Protein AF-A0A368EYX5-F1 (afdb_monomer_lite)

Foldseek 3Di:
DDPDDDDPPPPCPDQDDDPNDHPCRCCDPPPNVVVVVCVVVVVVVPPPDPVVVVVVVVVVVVVVVVVVVVVVVVPVVVDDDADDDDPPDPRHDDPDDPCVVVVVVVVCVVPPCVVVVVVVLVPDPDNPCSVPPDD

pLDDT: mean 70.35, std 15.87, range [37.72, 95.69]

Secondary structure (DSSP, 8-state):
-----------------BTTB-HHHH--TTTHHHHHHHHHHHHHHH-SSTHHHHHHHHHHHHHHHHHHHHHHHHHHHH------S-TTSTT---S--TTHHHHHHHHHHHT--HHHHHHHHHT-S-GGGTT----

Radius of gyration: 26.82 Å; chains: 1; bounding box: 54×31×93 Å

Sequence (135 aa):
MDTSLTSHFSNSTGSPILFGLTFDQIWQLQLTVPILLAVLTFPLLNFKSPTFFTKFNVLGTIAVMYLLIFNGARLIKCGITWDFRNSSSPHYVEKFSWNFPALTGMLTMSYFIHNAIITILRNQRNPRNNVSAHL

Structure (mmCIF, N/CA/C/O backbone):
data_AF-A0A368EYX5-F1
#
_entry.id   AF-A0A368EYX5-F1
#
loop_
_atom_site.group_PDB
_atom_site.id
_atom_site.type_symbol
_atom_site.label_atom_id
_atom_site.label_alt_id
_atom_site.label_comp_id
_atom_site.label_asym_id
_atom_site.label_entity_id
_atom_site.label_seq_id
_atom_site.pdbx_PDB_ins_code
_atom_site.Cartn_x
_atom_site.Cartn_y
_atom_site.Cartn_z
_atom_site.occupancy
_atom_site.B_iso_or_equiv
_atom_site.auth_seq_id
_atom_site.auth_comp_id
_atom_site.auth_asym_id
_atom_site.auth_atom_id
_atom_site.pdbx_PDB_model_num
ATOM 1 N N . MET A 1 1 ? -27.536 -12.432 -64.065 1.00 39.81 1 MET A N 1
ATOM 2 C CA . MET A 1 1 ? -26.866 -13.441 -63.219 1.00 39.81 1 MET A CA 1
ATOM 3 C C . MET A 1 1 ? -26.139 -12.665 -62.147 1.00 39.81 1 MET A C 1
ATOM 5 O O . MET A 1 1 ? -25.047 -12.165 -62.380 1.00 39.81 1 MET A O 1
ATOM 9 N N . ASP A 1 2 ? -26.840 -12.459 -61.040 1.00 37.72 2 ASP A N 1
ATOM 10 C CA . ASP A 1 2 ? -26.433 -11.605 -59.934 1.00 37.72 2 ASP A CA 1
ATOM 11 C C . ASP A 1 2 ? -25.395 -12.333 -59.079 1.00 37.72 2 ASP A C 1
ATOM 13 O O . ASP A 1 2 ? -25.713 -13.281 -58.362 1.00 37.72 2 ASP A O 1
ATOM 17 N N . THR A 1 3 ? -24.134 -11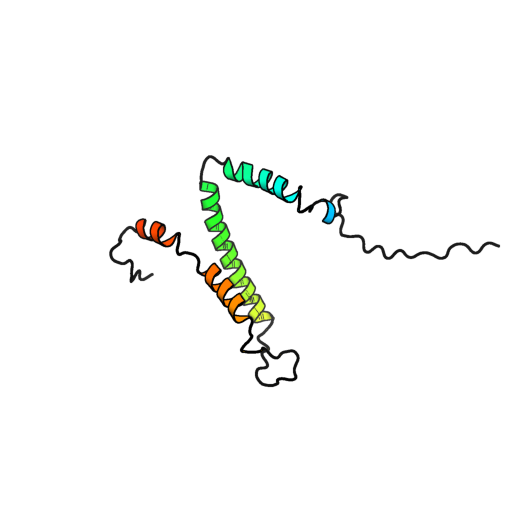.913 -59.165 1.00 47.94 3 THR A N 1
ATOM 18 C CA . THR A 1 3 ? -23.092 -12.339 -58.226 1.00 47.94 3 THR A CA 1
ATOM 19 C C . THR A 1 3 ? -23.184 -11.484 -56.972 1.00 47.94 3 THR A C 1
ATOM 21 O O . THR A 1 3 ? -22.641 -10.386 -56.870 1.00 47.94 3 THR A O 1
ATOM 24 N N . SER A 1 4 ? -23.951 -12.029 -56.042 1.00 42.31 4 SER A N 1
ATOM 25 C CA . SER A 1 4 ? -24.177 -11.623 -54.666 1.00 42.31 4 SER A CA 1
ATOM 26 C C . SER A 1 4 ? -22.899 -11.432 -53.832 1.00 42.31 4 SER A C 1
ATOM 28 O O . SER A 1 4 ? -22.039 -12.308 -53.798 1.00 42.31 4 SER A O 1
ATOM 30 N N . LEU A 1 5 ? -22.924 -10.358 -53.032 1.00 43.38 5 LEU A N 1
ATOM 31 C CA . LEU A 1 5 ? -22.408 -10.254 -51.659 1.00 43.38 5 LEU A CA 1
ATOM 32 C C . LEU A 1 5 ? -20.883 -10.219 -51.464 1.00 43.38 5 LEU A C 1
ATOM 34 O O . LEU A 1 5 ? -20.242 -11.184 -51.060 1.00 43.38 5 LEU A O 1
ATOM 38 N N . THR A 1 6 ? -20.338 -9.007 -51.581 1.00 43.66 6 THR A N 1
ATOM 39 C CA . THR A 1 6 ? -19.171 -8.562 -50.813 1.00 43.66 6 THR A CA 1
ATOM 40 C C . THR A 1 6 ? -19.453 -8.722 -49.317 1.00 43.66 6 THR A C 1
ATOM 42 O O . THR A 1 6 ? -20.228 -7.965 -48.728 1.00 43.66 6 THR A O 1
ATOM 45 N N . SER A 1 7 ? -18.831 -9.720 -48.697 1.00 41.66 7 SER A N 1
ATOM 46 C CA . SER A 1 7 ? -18.822 -9.910 -47.252 1.00 41.66 7 SER A CA 1
ATOM 47 C C . SER A 1 7 ? -18.095 -8.742 -46.580 1.00 41.66 7 SER A C 1
ATOM 49 O O . SER A 1 7 ? -16.865 -8.698 -46.546 1.00 41.66 7 SER A O 1
ATOM 51 N N . HIS A 1 8 ? -18.858 -7.800 -46.023 1.00 38.41 8 HIS A N 1
ATOM 52 C CA . HIS A 1 8 ? -18.378 -6.897 -44.981 1.00 38.41 8 HIS A CA 1
ATOM 53 C C . HIS A 1 8 ? -17.987 -7.754 -43.767 1.00 38.41 8 HIS A C 1
ATOM 55 O O . HIS A 1 8 ? -18.825 -8.113 -42.941 1.00 38.41 8 HIS A O 1
ATOM 61 N N . PHE A 1 9 ? -16.711 -8.131 -43.684 1.00 42.41 9 PHE A N 1
ATOM 62 C CA . PHE A 1 9 ? -16.140 -8.758 -42.499 1.00 42.41 9 PHE A CA 1
ATOM 63 C C . PHE A 1 9 ? -15.992 -7.669 -41.432 1.00 42.41 9 PHE A C 1
ATOM 65 O O . PHE A 1 9 ? -14.951 -7.026 -41.301 1.00 42.41 9 PHE A O 1
ATOM 72 N N . SER A 1 10 ? -17.085 -7.404 -40.715 1.00 41.69 10 SER A N 1
ATOM 73 C CA . SER A 1 10 ? -17.056 -6.642 -39.472 1.00 41.69 10 SER A CA 1
ATOM 74 C C . SER A 1 10 ? -16.114 -7.360 -38.517 1.00 41.69 10 SER A C 1
ATOM 76 O O . SER A 1 10 ? -16.457 -8.401 -37.958 1.00 41.69 10 SER A O 1
ATOM 78 N N . ASN A 1 11 ? -14.917 -6.806 -38.347 1.00 42.16 11 ASN A N 1
ATOM 79 C CA . ASN A 1 11 ? -13.973 -7.217 -37.322 1.00 42.16 11 ASN A CA 1
ATOM 80 C C . ASN A 1 11 ? -14.549 -6.778 -35.967 1.00 42.16 11 ASN A C 1
ATOM 82 O O . ASN A 1 11 ? -14.231 -5.716 -35.436 1.00 42.16 11 ASN A O 1
ATOM 86 N N . SER A 1 12 ? -15.520 -7.547 -35.475 1.00 47.47 12 SER A N 1
ATOM 87 C CA . SER A 1 12 ? -16.131 -7.355 -34.170 1.00 47.47 12 SER A CA 1
ATOM 88 C C . SER A 1 12 ? -15.169 -7.915 -33.133 1.00 47.47 12 SER A C 1
ATOM 90 O O . SER A 1 12 ? -15.261 -9.070 -32.719 1.00 47.47 12 SER A O 1
ATOM 92 N N . THR A 1 13 ? -14.222 -7.086 -32.705 1.00 52.47 13 THR A N 1
ATOM 93 C CA . THR A 1 13 ? -13.540 -7.268 -31.423 1.00 52.47 13 THR A CA 1
ATOM 94 C C . THR A 1 13 ? -14.561 -6.945 -30.332 1.00 52.47 13 THR A C 1
ATOM 96 O O . THR A 1 13 ? -14.553 -5.873 -29.733 1.00 52.47 13 THR A O 1
ATOM 99 N N . GLY A 1 14 ? -15.535 -7.841 -30.160 1.00 54.41 14 GLY A N 1
ATOM 100 C CA . GLY A 1 14 ? -16.561 -7.729 -29.138 1.00 54.41 14 GLY A CA 1
ATOM 101 C C . GLY A 1 14 ? -15.896 -7.710 -27.770 1.00 54.41 14 GLY A C 1
ATOM 102 O O . GLY A 1 14 ? -15.206 -8.658 -27.391 1.00 54.41 14 GLY A O 1
ATOM 103 N N . SER A 1 15 ? -16.080 -6.610 -27.046 1.00 60.03 15 SER A N 1
ATOM 104 C CA . SER A 1 15 ? -15.705 -6.478 -25.643 1.00 60.03 15 SER A CA 1
ATOM 105 C C . SER A 1 15 ? -16.257 -7.686 -24.874 1.00 60.03 15 SER A C 1
ATOM 107 O O . SER A 1 15 ? -17.406 -8.065 -25.117 1.00 60.03 15 SER A O 1
ATOM 109 N N . PRO A 1 16 ? -15.486 -8.313 -23.967 1.00 56.56 16 PRO A N 1
ATOM 110 C CA . PRO A 1 16 ? -15.939 -9.502 -23.257 1.00 56.56 16 PRO A CA 1
ATOM 111 C C . PRO A 1 16 ? -17.228 -9.190 -22.486 1.00 56.56 16 PRO A C 1
ATOM 113 O O . PRO A 1 16 ? -17.237 -8.426 -21.523 1.00 56.56 16 PRO A O 1
ATOM 116 N N . ILE A 1 17 ? -18.328 -9.766 -22.963 1.00 57.72 17 ILE A N 1
ATOM 117 C CA . ILE A 1 17 ? -19.667 -9.674 -22.385 1.00 57.72 17 ILE A CA 1
ATOM 118 C C . ILE A 1 17 ? -19.761 -10.660 -21.223 1.00 57.72 17 ILE A C 1
ATOM 120 O O . ILE A 1 17 ? -19.808 -11.872 -21.423 1.00 57.72 17 ILE A O 1
ATOM 124 N N . LEU A 1 18 ? -19.813 -10.139 -19.999 1.00 52.38 18 LEU A N 1
ATOM 125 C CA . LEU A 1 18 ? -20.178 -10.902 -18.810 1.00 52.38 18 LEU A CA 1
ATOM 126 C C . LEU A 1 18 ? -21.620 -10.503 -18.452 1.00 52.38 18 LEU A C 1
ATOM 128 O O . LEU A 1 18 ? -21.880 -9.343 -18.154 1.00 52.38 18 LEU A O 1
ATOM 132 N N . PHE A 1 19 ? -22.566 -11.445 -18.541 1.00 58.31 19 PHE A N 1
ATOM 133 C CA . PHE A 1 19 ? -24.012 -11.222 -18.326 1.00 58.31 19 PHE A CA 1
ATOM 134 C C . PHE A 1 19 ? -24.690 -10.207 -19.272 1.00 58.31 19 PHE A C 1
ATOM 136 O O . PHE A 1 19 ? -25.557 -9.449 -18.848 1.00 58.31 19 PHE A O 1
ATOM 143 N N . GLY A 1 20 ? -24.328 -10.174 -20.560 1.00 59.81 20 GLY A N 1
ATOM 144 C CA . GLY A 1 20 ? -25.042 -9.354 -21.559 1.00 59.81 20 GLY A CA 1
ATOM 145 C C . GLY A 1 20 ? -24.922 -7.834 -21.369 1.00 59.81 20 GLY A C 1
ATOM 146 O O . GLY A 1 20 ? -25.608 -7.080 -22.053 1.00 59.81 20 GLY A O 1
ATOM 147 N N . LEU A 1 21 ? -24.042 -7.386 -20.472 1.00 60.72 21 LEU A N 1
ATOM 148 C CA . LEU A 1 21 ? -23.735 -5.986 -20.210 1.00 60.72 21 LEU A CA 1
ATOM 149 C C . LEU A 1 21 ? -22.259 -5.736 -20.547 1.00 60.72 21 LEU A C 1
ATOM 151 O O . LEU A 1 21 ? -21.374 -6.485 -20.131 1.00 60.72 21 LEU A O 1
ATOM 155 N N . THR A 1 22 ? -21.978 -4.689 -21.318 1.00 67.88 22 THR A N 1
ATOM 156 C CA . THR A 1 22 ? -20.614 -4.198 -21.549 1.00 67.88 22 THR A CA 1
ATOM 157 C C . THR A 1 22 ? -20.041 -3.659 -20.237 1.00 67.88 22 THR A C 1
ATOM 159 O O . THR A 1 22 ? -20.735 -2.957 -19.504 1.00 67.88 22 THR A O 1
ATOM 162 N N . PHE A 1 23 ? -18.768 -3.947 -19.939 1.00 63.44 23 PHE A N 1
ATOM 163 C CA . PHE A 1 23 ? -18.073 -3.447 -18.737 1.00 63.44 23 PHE A CA 1
ATOM 164 C C . PHE A 1 23 ? -18.228 -1.926 -18.559 1.00 63.44 23 PHE A C 1
ATOM 166 O O . PHE A 1 23 ? -18.442 -1.446 -17.450 1.00 63.44 23 PHE A O 1
ATOM 173 N N . ASP A 1 24 ? -18.233 -1.198 -19.674 1.00 64.50 24 ASP A N 1
ATOM 174 C CA . ASP A 1 24 ? -18.422 0.254 -19.748 1.00 64.50 24 ASP A CA 1
ATOM 175 C C . ASP A 1 24 ? -19.798 0.726 -19.229 1.00 64.50 24 ASP A C 1
ATOM 177 O O . ASP A 1 24 ? -19.940 1.815 -18.679 1.00 64.50 24 ASP A O 1
ATOM 181 N N . GLN A 1 25 ? -20.820 -0.127 -19.335 1.00 65.69 25 GLN A N 1
ATOM 182 C CA . GLN A 1 25 ? -22.181 0.158 -18.878 1.00 65.69 25 GLN A CA 1
ATOM 183 C C . GLN A 1 25 ? -22.396 -0.208 -17.404 1.00 65.69 25 GLN A C 1
ATOM 185 O O . GLN A 1 25 ? -23.180 0.435 -16.708 1.00 65.69 25 GLN A O 1
ATOM 190 N N . ILE A 1 26 ? -21.677 -1.218 -16.907 1.00 65.12 26 ILE A N 1
ATOM 191 C CA . ILE A 1 26 ? -21.695 -1.612 -15.491 1.00 65.12 26 ILE A CA 1
ATOM 192 C C . ILE A 1 26 ? -20.854 -0.622 -14.667 1.00 65.12 26 ILE A C 1
ATOM 194 O O . ILE A 1 26 ? -21.196 -0.299 -13.530 1.00 65.12 26 ILE A O 1
ATOM 198 N N . TRP A 1 27 ? -19.774 -0.094 -15.248 1.00 66.75 27 TRP A N 1
ATOM 199 C CA . TRP A 1 27 ? -18.813 0.783 -14.582 1.00 66.75 27 TRP A CA 1
ATOM 200 C C . TRP A 1 27 ? -19.014 2.268 -14.919 1.00 66.75 27 TRP A C 1
ATOM 202 O O . TRP A 1 27 ? -18.098 2.973 -15.338 1.00 66.75 27 TRP A O 1
ATOM 212 N N . GLN A 1 28 ? -20.224 2.782 -14.698 1.00 68.12 28 GLN A N 1
ATOM 213 C CA . GLN A 1 28 ? -20.476 4.218 -14.825 1.00 68.12 28 GLN A CA 1
ATOM 214 C C . GLN A 1 28 ? -19.972 4.972 -13.587 1.00 68.12 28 GLN A C 1
ATOM 216 O O . GLN A 1 28 ? -20.558 4.901 -12.500 1.00 68.12 28 GLN A O 1
ATOM 221 N N . LEU A 1 29 ? -18.881 5.722 -13.777 1.00 62.44 29 LEU A N 1
ATOM 222 C CA . LEU A 1 29 ? -18.125 6.419 -12.729 1.00 62.44 29 LEU A CA 1
ATOM 223 C C . LEU A 1 29 ? -18.972 7.407 -11.908 1.00 62.44 29 LEU A C 1
ATOM 225 O O . LEU A 1 29 ? -18.693 7.631 -10.734 1.00 62.44 29 LEU A O 1
ATOM 229 N N . GLN A 1 30 ? -20.009 7.991 -12.514 1.00 67.06 30 GLN A N 1
ATOM 230 C CA . GLN A 1 30 ? -20.784 9.067 -11.893 1.00 67.06 30 GLN A CA 1
ATOM 231 C C . GLN A 1 30 ? -21.988 8.594 -11.066 1.00 67.06 30 GLN A C 1
ATOM 233 O O . GLN A 1 30 ? -22.513 9.389 -10.292 1.00 67.06 30 GLN A O 1
ATOM 238 N N . LEU A 1 31 ? -22.433 7.334 -11.190 1.00 69.00 31 LEU A N 1
ATOM 239 C CA . LEU A 1 31 ? -23.689 6.897 -10.557 1.00 69.00 31 LEU A CA 1
ATOM 240 C C . LEU A 1 31 ? -23.625 5.470 -9.999 1.00 69.00 31 LEU A C 1
ATOM 242 O O . LEU A 1 31 ? -23.857 5.265 -8.809 1.00 69.00 31 LEU A O 1
ATOM 246 N N . THR A 1 32 ? -23.231 4.489 -10.810 1.00 77.12 32 THR A N 1
ATOM 247 C CA . THR A 1 32 ? -23.175 3.087 -10.369 1.00 77.12 32 THR A CA 1
ATOM 248 C C . THR A 1 32 ? -22.075 2.858 -9.335 1.00 77.12 32 THR A C 1
ATOM 250 O O . THR A 1 32 ? -22.290 2.137 -8.362 1.00 77.12 32 THR A O 1
ATOM 253 N N . VAL A 1 33 ? -20.926 3.527 -9.484 1.00 82.50 33 VAL A N 1
ATOM 254 C CA . VAL A 1 33 ? -19.807 3.433 -8.531 1.00 82.50 33 VAL A CA 1
ATOM 255 C C . VAL A 1 33 ? -20.188 3.933 -7.131 1.00 82.50 33 VAL A C 1
ATOM 257 O O . VAL A 1 33 ? -20.056 3.144 -6.196 1.00 82.50 33 VAL A O 1
ATOM 260 N N . PRO A 1 34 ? -20.692 5.169 -6.928 1.00 80.12 34 PRO A N 1
ATOM 261 C CA . PRO A 1 34 ? -21.056 5.638 -5.590 1.00 80.12 34 PRO A CA 1
ATOM 262 C C . PRO A 1 34 ? -22.217 4.854 -4.965 1.00 80.12 34 PRO A C 1
ATOM 264 O O . PRO A 1 34 ? -22.214 4.663 -3.752 1.00 80.12 34 PRO A O 1
ATOM 267 N N . ILE A 1 35 ? -23.173 4.345 -5.754 1.00 84.44 35 ILE A N 1
ATOM 268 C CA . ILE A 1 35 ? -24.272 3.508 -5.237 1.00 84.44 35 ILE A CA 1
ATOM 269 C C . ILE A 1 35 ? -23.766 2.132 -4.802 1.00 84.44 35 ILE A C 1
ATOM 271 O O . ILE A 1 35 ? -24.102 1.680 -3.709 1.00 84.44 35 ILE A O 1
ATOM 275 N N . LEU A 1 36 ? -22.926 1.478 -5.609 1.00 82.12 36 LEU A N 1
ATOM 276 C CA . LEU A 1 36 ? -22.294 0.211 -5.237 1.00 82.12 36 LEU A CA 1
ATOM 277 C C . LEU A 1 36 ? -21.441 0.390 -3.979 1.00 82.12 36 LEU A C 1
ATOM 279 O O . LEU A 1 36 ? -21.505 -0.429 -3.064 1.00 82.12 36 LEU A O 1
ATOM 283 N N . LEU A 1 37 ? -20.686 1.490 -3.910 1.00 82.06 37 LEU A N 1
ATOM 284 C CA . LEU A 1 37 ? -19.907 1.838 -2.732 1.00 82.06 37 LEU A CA 1
ATOM 285 C C . LEU A 1 37 ? -20.826 2.056 -1.532 1.00 82.06 37 LEU A C 1
ATOM 287 O O . LEU A 1 37 ? -20.564 1.482 -0.487 1.00 82.06 37 LEU A O 1
ATOM 291 N N . ALA A 1 38 ? -21.928 2.794 -1.660 1.00 84.38 38 ALA A N 1
ATOM 292 C CA . ALA A 1 38 ? -22.880 2.991 -0.570 1.00 84.38 38 ALA A CA 1
ATOM 293 C C . ALA A 1 38 ? -23.487 1.662 -0.094 1.00 84.38 38 ALA A C 1
ATOM 295 O O . ALA A 1 38 ? -23.490 1.399 1.104 1.00 84.38 38 ALA A O 1
ATOM 296 N N . VAL A 1 39 ? -23.913 0.786 -1.007 1.00 84.88 39 VAL A N 1
ATOM 297 C CA . VAL A 1 39 ? -24.479 -0.538 -0.690 1.00 84.88 39 VAL A CA 1
ATOM 298 C C . VAL A 1 39 ? -23.445 -1.485 -0.085 1.00 84.88 39 VAL A C 1
ATOM 300 O O . VAL A 1 39 ? -23.814 -2.316 0.734 1.00 84.88 39 VAL A O 1
ATOM 303 N N . LEU A 1 40 ? -22.164 -1.369 -0.440 1.00 81.69 40 LEU A N 1
ATOM 304 C CA . LEU A 1 40 ? -21.083 -2.154 0.162 1.00 81.69 40 LEU A CA 1
ATOM 305 C C . LEU A 1 40 ? -20.636 -1.575 1.513 1.00 81.69 40 LEU A C 1
ATOM 307 O O . LEU A 1 40 ? -20.344 -2.315 2.449 1.00 81.69 40 LEU A O 1
ATOM 311 N N . THR A 1 41 ? -20.610 -0.249 1.639 1.00 76.31 41 THR A N 1
ATOM 312 C CA . THR A 1 41 ? -20.161 0.456 2.848 1.00 76.31 41 THR A CA 1
ATOM 313 C C . THR A 1 41 ? -21.244 0.438 3.929 1.00 76.31 41 THR A C 1
ATOM 315 O O . THR A 1 41 ? -20.929 0.340 5.108 1.00 76.31 41 THR A O 1
ATOM 318 N N . PHE A 1 42 ? -22.526 0.451 3.556 1.00 78.75 42 PHE A N 1
ATOM 319 C CA . PHE A 1 42 ? -23.667 0.389 4.474 1.00 78.75 42 PHE A CA 1
ATOM 320 C C . PHE A 1 42 ? -23.694 -0.860 5.381 1.00 78.75 42 PHE A C 1
ATOM 322 O O . PHE A 1 42 ? -23.834 -0.684 6.593 1.00 78.75 42 PHE A O 1
ATOM 329 N N . PRO A 1 43 ? -23.518 -2.102 4.884 1.00 73.94 43 PRO A N 1
ATOM 330 C CA . PRO A 1 43 ? -23.382 -3.283 5.730 1.00 73.94 43 PRO A CA 1
ATOM 331 C C . PRO A 1 43 ? -22.065 -3.259 6.510 1.00 73.94 43 PRO A C 1
ATOM 333 O O . PRO A 1 43 ? -22.068 -3.620 7.682 1.00 73.94 43 PRO A O 1
ATOM 336 N N . LEU A 1 44 ? -20.970 -2.753 5.922 1.00 70.94 44 LEU A N 1
ATOM 337 C CA . LEU A 1 44 ? -19.694 -2.557 6.625 1.00 70.94 44 LEU A CA 1
ATOM 338 C C . LEU A 1 44 ? -19.833 -1.644 7.858 1.00 70.94 44 LEU A C 1
ATOM 340 O O . LEU A 1 44 ? -19.210 -1.909 8.883 1.00 70.94 44 LEU A O 1
ATOM 344 N N . LEU A 1 45 ? -20.665 -0.602 7.769 1.00 69.00 45 LEU A N 1
ATOM 345 C CA . LEU A 1 45 ? -20.951 0.342 8.854 1.00 69.00 45 LEU A CA 1
ATOM 346 C C . LEU A 1 45 ? -22.011 -0.177 9.844 1.00 69.00 45 LEU A C 1
ATOM 348 O O . LEU A 1 45 ? -21.970 0.191 11.016 1.00 69.00 45 LEU A O 1
ATOM 352 N N . ASN A 1 46 ? -22.949 -1.026 9.404 1.00 67.75 46 ASN A N 1
ATOM 353 C CA . ASN A 1 46 ? -24.027 -1.571 10.245 1.00 67.75 46 ASN A CA 1
ATOM 354 C C . ASN A 1 46 ? -23.626 -2.792 11.089 1.00 67.75 46 ASN A C 1
ATOM 356 O O . ASN A 1 46 ? -24.403 -3.223 11.947 1.00 67.75 46 ASN A O 1
ATOM 360 N N . PHE A 1 47 ? -22.438 -3.372 10.898 1.00 65.69 47 PHE A N 1
ATOM 361 C CA . PHE A 1 47 ? -21.978 -4.430 11.792 1.00 65.69 47 PHE A CA 1
ATOM 362 C C . PHE A 1 47 ? -21.716 -3.857 13.190 1.00 65.69 47 PHE A C 1
ATOM 364 O O . PHE A 1 47 ? -20.712 -3.202 13.448 1.00 65.69 47 PHE A O 1
ATOM 371 N N . LYS A 1 48 ? -22.622 -4.173 14.124 1.00 58.09 48 LYS A N 1
ATOM 372 C CA . LYS A 1 48 ? -22.613 -3.778 15.547 1.00 58.09 48 LYS A CA 1
ATOM 373 C C . LYS A 1 48 ? -21.325 -4.136 16.312 1.00 58.09 48 LYS A C 1
ATOM 375 O O . 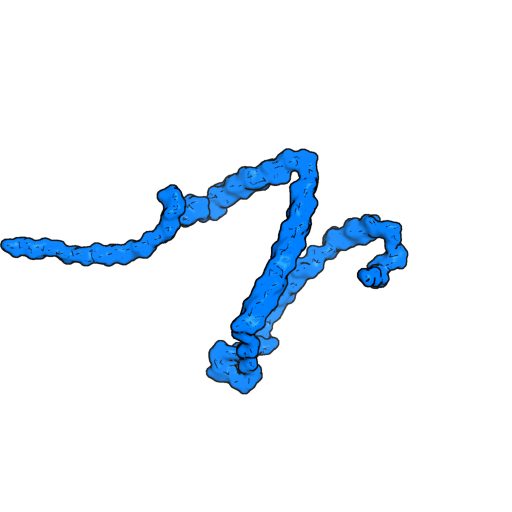LYS A 1 48 ? -21.179 -3.750 17.467 1.00 58.09 48 LYS A O 1
ATOM 380 N N . SER A 1 49 ? -20.391 -4.872 15.707 1.00 58.09 49 SER A N 1
ATOM 381 C CA . SER A 1 49 ? -19.124 -5.233 16.335 1.00 58.09 49 SER A CA 1
ATOM 382 C C . SER A 1 49 ? -17.921 -4.901 15.439 1.00 58.09 49 SER A C 1
ATOM 384 O O . SER A 1 49 ? -17.886 -5.325 14.282 1.00 58.09 49 SER A O 1
ATOM 386 N N . PRO A 1 50 ? -16.877 -4.243 15.982 1.00 61.62 50 PRO A N 1
ATOM 387 C CA . PRO A 1 50 ? -15.634 -3.925 15.271 1.00 61.62 50 PRO A CA 1
ATOM 388 C C . PRO A 1 50 ? -14.783 -5.161 14.913 1.00 61.62 50 PRO A C 1
ATOM 390 O O . PRO A 1 50 ? -13.702 -5.027 14.341 1.00 61.62 50 PRO A O 1
ATOM 393 N N . THR A 1 51 ? -15.254 -6.379 15.209 1.00 63.31 51 THR A N 1
ATOM 394 C CA . THR A 1 51 ? -14.533 -7.638 14.951 1.00 63.31 51 THR A CA 1
ATOM 395 C C . THR A 1 51 ? -14.260 -7.892 13.471 1.00 63.31 51 THR A C 1
ATOM 397 O O . THR A 1 51 ? -13.309 -8.605 13.153 1.00 63.31 51 THR A O 1
ATOM 400 N N . PHE A 1 52 ? -15.057 -7.324 12.559 1.00 67.00 52 PHE A N 1
ATOM 401 C CA . PHE A 1 52 ? -14.798 -7.422 11.120 1.00 67.00 52 PHE A CA 1
ATOM 402 C C . PHE A 1 52 ? -13.437 -6.800 10.781 1.00 67.00 52 PHE A C 1
ATOM 404 O O . PHE A 1 52 ? -12.583 -7.492 10.235 1.00 67.00 52 PHE A O 1
ATOM 411 N N . PHE A 1 53 ? -13.168 -5.570 11.232 1.00 64.62 53 PHE A N 1
ATOM 412 C CA . PHE A 1 53 ? -11.885 -4.882 11.032 1.00 64.62 53 PHE A CA 1
ATOM 413 C C . PHE A 1 53 ? -10.692 -5.634 11.643 1.00 64.62 53 PHE A C 1
ATOM 415 O O . PHE A 1 53 ? -9.611 -5.655 11.059 1.00 64.62 53 PHE A O 1
ATOM 422 N N . THR A 1 54 ? -10.881 -6.327 12.770 1.00 69.69 54 THR A N 1
ATOM 423 C CA . THR A 1 54 ? -9.832 -7.178 13.357 1.00 69.69 54 THR A CA 1
ATOM 424 C C . THR A 1 54 ? -9.495 -8.377 12.468 1.00 69.69 54 THR A C 1
ATOM 426 O O . THR A 1 54 ? -8.322 -8.716 12.317 1.00 69.69 54 THR A O 1
ATOM 429 N N . LYS A 1 55 ? -10.492 -8.995 11.822 1.00 74.38 55 LYS A N 1
ATOM 430 C CA . LYS A 1 55 ? -10.266 -10.086 10.859 1.00 74.38 55 LYS A CA 1
ATOM 431 C C . LYS A 1 55 ? -9.530 -9.596 9.600 1.00 74.38 55 LYS A C 1
ATOM 433 O O . LYS A 1 55 ? -8.704 -10.337 9.071 1.00 74.38 55 LYS A O 1
ATOM 438 N N . PHE A 1 56 ? -9.731 -8.341 9.176 1.00 75.44 56 PHE A N 1
ATOM 439 C CA . PHE A 1 56 ? -8.950 -7.737 8.081 1.00 75.44 56 PHE A CA 1
ATOM 440 C C . PHE A 1 56 ? -7.471 -7.554 8.404 1.00 75.44 56 PHE A C 1
ATOM 442 O O . PHE A 1 56 ? -6.659 -7.616 7.488 1.00 75.44 56 PHE A O 1
ATOM 449 N N . ASN A 1 57 ? -7.093 -7.387 9.674 1.00 80.25 57 ASN A N 1
ATOM 450 C CA . ASN A 1 57 ? -5.680 -7.286 10.052 1.00 80.25 57 ASN A CA 1
ATOM 451 C C . ASN A 1 57 ? -4.912 -8.582 9.706 1.00 80.25 57 ASN A C 1
ATOM 453 O O . ASN A 1 57 ? -3.819 -8.553 9.134 1.00 80.25 57 ASN A O 1
ATOM 457 N N . VAL A 1 58 ? -5.542 -9.739 9.940 1.00 86.56 58 VAL A N 1
ATOM 458 C CA . VAL A 1 58 ? -4.982 -11.045 9.554 1.00 86.56 58 VAL A CA 1
ATOM 459 C C . VAL A 1 58 ? -4.916 -11.190 8.029 1.00 86.56 58 VAL A C 1
ATOM 461 O O . VAL A 1 58 ? -3.882 -11.606 7.512 1.00 86.56 58 VAL A O 1
ATOM 464 N N . LEU A 1 59 ? -5.963 -10.791 7.291 1.00 86.25 59 LEU A N 1
ATOM 465 C CA . LEU A 1 59 ? -5.933 -10.798 5.818 1.00 86.25 59 LEU A CA 1
ATOM 466 C C . LEU A 1 59 ? -4.836 -9.886 5.256 1.00 86.25 59 LEU A C 1
ATOM 468 O O . LEU A 1 59 ? -4.144 -10.279 4.320 1.00 86.25 59 LEU A O 1
ATOM 472 N N . GLY A 1 60 ? -4.652 -8.697 5.834 1.00 87.56 60 GLY A N 1
ATOM 473 C CA . GLY A 1 60 ? -3.598 -7.762 5.442 1.00 87.56 60 GLY A CA 1
ATOM 474 C C . GLY A 1 60 ? -2.208 -8.368 5.627 1.00 87.56 60 GLY A C 1
ATOM 475 O O . GLY A 1 60 ? -1.380 -8.304 4.722 1.00 87.56 60 GLY A O 1
ATOM 476 N N . THR A 1 61 ? -1.984 -9.048 6.754 1.00 91.31 61 THR A N 1
ATOM 477 C CA . THR A 1 61 ? -0.720 -9.749 7.023 1.00 91.31 61 THR A CA 1
ATOM 478 C C . THR A 1 61 ? -0.464 -10.868 6.005 1.00 91.31 61 THR A C 1
ATOM 480 O O . THR A 1 61 ? 0.637 -10.970 5.462 1.00 91.31 61 THR A O 1
ATOM 483 N N . ILE A 1 62 ? -1.483 -11.677 5.687 1.00 93.50 62 ILE A N 1
ATOM 484 C CA . ILE A 1 62 ? -1.386 -12.738 4.669 1.00 93.50 62 ILE A CA 1
ATOM 485 C C . ILE A 1 62 ? -1.102 -12.141 3.281 1.00 93.50 62 ILE A C 1
ATOM 487 O O . ILE A 1 62 ? -0.260 -12.664 2.552 1.00 93.50 62 ILE A O 1
ATOM 491 N N . ALA A 1 63 ? -1.759 -11.033 2.923 1.00 93.75 63 ALA A N 1
ATOM 492 C CA . ALA A 1 63 ? -1.573 -10.363 1.638 1.00 93.75 63 ALA A CA 1
ATOM 493 C C . ALA A 1 63 ? -0.144 -9.825 1.464 1.00 93.75 63 ALA A C 1
ATOM 495 O O . ALA A 1 63 ? 0.477 -10.063 0.427 1.00 93.75 63 ALA A O 1
ATOM 496 N N . VAL A 1 64 ? 0.405 -9.157 2.484 1.00 93.62 64 VAL A N 1
ATOM 497 C CA . VAL A 1 64 ? 1.793 -8.663 2.465 1.00 93.62 64 VAL A CA 1
ATOM 498 C C . VAL A 1 64 ? 2.780 -9.825 2.354 1.00 93.62 64 VAL A C 1
ATOM 500 O O . VAL A 1 64 ? 3.688 -9.777 1.523 1.00 93.62 64 VAL A O 1
ATOM 503 N N . MET A 1 65 ? 2.575 -10.895 3.130 1.00 94.31 65 MET A N 1
ATOM 504 C CA . MET A 1 65 ? 3.423 -12.090 3.075 1.00 94.31 65 MET A CA 1
ATOM 505 C C . MET A 1 65 ? 3.408 -12.729 1.677 1.00 94.31 65 MET A C 1
ATOM 507 O O . MET A 1 65 ? 4.463 -13.030 1.117 1.00 94.31 65 MET A O 1
ATOM 511 N N . TYR A 1 66 ? 2.221 -12.883 1.081 1.00 95.69 66 TYR A N 1
ATOM 512 C CA . TYR A 1 66 ? 2.070 -13.421 -0.270 1.00 95.69 66 TYR A CA 1
ATOM 513 C C . TYR A 1 66 ? 2.782 -12.555 -1.312 1.00 95.69 66 TYR A C 1
ATOM 515 O O . TYR A 1 66 ? 3.539 -13.080 -2.127 1.00 95.69 66 TYR A O 1
ATOM 523 N N . LEU A 1 67 ? 2.586 -11.232 -1.273 1.00 94.62 67 LEU A N 1
ATOM 524 C CA . LEU A 1 67 ? 3.240 -10.314 -2.205 1.00 94.62 67 LEU A CA 1
ATOM 525 C C . LEU A 1 67 ? 4.762 -10.378 -2.088 1.00 94.62 67 LEU A C 1
ATOM 527 O O . LEU A 1 67 ? 5.437 -10.347 -3.115 1.00 94.62 67 LEU A O 1
ATOM 531 N N . LEU A 1 68 ? 5.309 -10.494 -0.879 1.00 95.00 68 LEU A N 1
ATOM 532 C CA . LEU A 1 68 ? 6.753 -10.559 -0.667 1.00 95.00 68 LEU A CA 1
ATOM 533 C C . LEU A 1 68 ? 7.356 -11.843 -1.258 1.00 95.00 68 LEU A C 1
ATOM 535 O O . LEU A 1 68 ? 8.331 -11.778 -2.009 1.00 95.00 68 LEU A O 1
ATOM 539 N N . ILE A 1 69 ? 6.725 -12.995 -1.006 1.00 95.62 69 ILE A N 1
ATOM 540 C CA . ILE A 1 69 ? 7.141 -14.288 -1.574 1.00 95.62 69 ILE A CA 1
ATOM 541 C C . ILE A 1 69 ? 6.990 -14.284 -3.102 1.00 95.62 69 ILE A C 1
ATOM 543 O O . ILE A 1 69 ? 7.897 -14.709 -3.820 1.00 95.62 69 ILE A O 1
ATOM 547 N N . PHE A 1 70 ? 5.868 -13.777 -3.614 1.00 94.81 70 PHE A N 1
ATOM 548 C CA . PHE A 1 70 ? 5.590 -13.707 -5.046 1.00 94.81 70 PHE A CA 1
ATOM 549 C C . PHE A 1 70 ? 6.584 -12.805 -5.785 1.00 94.81 70 PHE A C 1
ATOM 551 O O . PHE A 1 70 ? 7.148 -13.220 -6.800 1.00 94.81 70 PHE A O 1
ATOM 558 N N . ASN A 1 71 ? 6.842 -1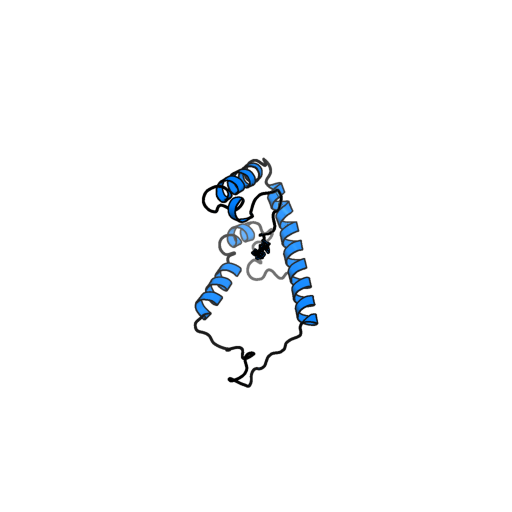1.598 -5.269 1.00 92.50 71 ASN A N 1
ATOM 559 C CA . ASN A 1 71 ? 7.823 -10.683 -5.852 1.00 92.50 71 ASN A CA 1
ATOM 560 C C . ASN A 1 71 ? 9.232 -11.282 -5.808 1.00 92.50 71 ASN A C 1
ATOM 562 O O . ASN A 1 71 ? 9.939 -11.222 -6.812 1.00 92.50 71 ASN A O 1
ATOM 566 N N . GLY A 1 72 ? 9.617 -11.933 -4.704 1.00 92.38 72 GLY A N 1
ATOM 567 C CA . GLY A 1 72 ? 10.899 -12.634 -4.599 1.00 92.38 72 GLY A CA 1
ATOM 568 C C . GLY A 1 72 ? 11.041 -13.761 -5.628 1.00 92.38 72 GLY A C 1
ATOM 569 O O . GLY A 1 72 ? 12.028 -13.820 -6.360 1.00 92.38 72 GLY A O 1
ATOM 570 N N . ALA A 1 73 ? 10.026 -14.616 -5.764 1.00 92.25 73 ALA A N 1
ATOM 571 C CA . ALA A 1 73 ? 10.022 -15.691 -6.757 1.00 92.25 73 ALA A CA 1
ATOM 572 C C . ALA A 1 73 ? 10.059 -15.157 -8.198 1.00 92.25 73 ALA A C 1
ATOM 574 O O . ALA A 1 73 ? 10.728 -15.735 -9.061 1.00 92.25 73 ALA A O 1
ATOM 575 N N . ARG A 1 74 ? 9.355 -14.049 -8.468 1.00 88.00 74 ARG A N 1
ATOM 576 C CA . ARG A 1 74 ? 9.357 -13.382 -9.775 1.00 88.00 74 ARG A CA 1
ATOM 577 C C . ARG A 1 74 ? 10.720 -12.766 -10.082 1.00 88.00 74 ARG A C 1
ATOM 579 O O . ARG A 1 74 ? 11.174 -12.905 -11.214 1.00 88.00 74 ARG A O 1
ATOM 586 N N . LEU A 1 75 ? 11.380 -12.167 -9.091 1.00 87.75 75 LEU A N 1
ATOM 587 C CA . LEU A 1 75 ? 12.723 -11.599 -9.211 1.00 87.75 75 LEU A CA 1
ATOM 588 C C . LEU A 1 75 ? 13.765 -12.679 -9.533 1.00 87.75 75 LEU A C 1
ATOM 590 O O . LEU A 1 75 ? 14.547 -12.511 -10.463 1.00 87.75 75 LEU A O 1
ATOM 594 N N . ILE A 1 76 ? 13.725 -13.818 -8.829 1.00 86.69 76 ILE A N 1
ATOM 595 C CA . ILE A 1 76 ? 14.631 -14.953 -9.082 1.00 86.69 76 ILE A CA 1
ATOM 596 C C . ILE A 1 76 ? 14.413 -15.522 -10.491 1.00 86.69 76 ILE A C 1
ATOM 598 O O . ILE A 1 76 ? 15.379 -15.814 -11.189 1.00 86.69 76 ILE A O 1
ATOM 602 N N . LYS A 1 77 ? 13.152 -15.662 -10.930 1.00 83.75 77 LYS A N 1
ATOM 603 C CA . LYS A 1 77 ? 12.831 -16.174 -12.274 1.00 83.75 77 LYS A CA 1
ATOM 604 C C . LYS A 1 77 ? 13.190 -15.206 -13.403 1.00 83.75 77 LYS A C 1
ATOM 606 O O . LYS A 1 77 ? 13.595 -15.666 -14.463 1.00 83.75 77 LYS A O 1
ATOM 611 N N . CYS A 1 78 ? 12.976 -13.903 -13.217 1.00 70.06 78 CYS A N 1
ATOM 612 C CA . CYS A 1 78 ? 13.169 -12.911 -14.281 1.00 70.06 78 CYS A CA 1
ATOM 613 C C . CYS A 1 78 ? 14.609 -12.387 -14.366 1.00 70.06 78 CYS A C 1
ATOM 615 O O . CYS A 1 78 ? 14.962 -11.796 -15.380 1.00 70.06 78 CYS A O 1
ATOM 617 N N . GLY A 1 79 ? 15.445 -12.630 -13.352 1.00 65.62 79 GLY A N 1
ATOM 618 C CA . GLY A 1 79 ? 16.826 -12.158 -13.342 1.00 65.62 79 GLY A CA 1
ATOM 619 C C . GLY A 1 79 ? 16.947 -10.631 -13.243 1.00 65.62 79 GLY A C 1
ATOM 620 O O . GLY A 1 79 ? 15.977 -9.879 -13.307 1.00 65.62 79 GLY A O 1
ATOM 621 N N . ILE A 1 80 ? 18.178 -10.174 -13.033 1.00 61.16 80 ILE A N 1
ATOM 622 C CA . ILE A 1 80 ? 18.562 -8.772 -12.833 1.00 61.16 80 ILE A CA 1
ATOM 623 C C . ILE A 1 80 ? 19.452 -8.411 -14.033 1.00 61.16 80 ILE A C 1
ATOM 625 O O . ILE A 1 80 ? 20.669 -8.554 -13.977 1.00 61.16 80 ILE A O 1
ATOM 629 N N . THR A 1 81 ? 18.851 -7.973 -15.143 1.00 65.19 81 THR A N 1
ATOM 630 C CA . THR A 1 81 ? 19.585 -7.452 -16.313 1.00 65.19 81 THR A CA 1
ATOM 631 C C . THR A 1 81 ? 19.696 -5.934 -16.187 1.00 65.19 81 THR A C 1
ATOM 633 O O . THR A 1 81 ? 18.755 -5.219 -16.520 1.00 65.19 81 THR A O 1
ATOM 636 N N . TRP A 1 82 ? 20.814 -5.440 -15.646 1.00 59.00 82 TRP A N 1
ATOM 637 C CA . TRP A 1 82 ? 21.053 -4.004 -15.443 1.00 59.00 82 TRP A CA 1
ATOM 638 C C . TRP A 1 82 ? 22.297 -3.570 -16.211 1.00 59.00 82 TRP A C 1
ATOM 640 O O . TRP A 1 82 ? 23.419 -3.883 -15.812 1.00 59.00 82 TRP A O 1
ATOM 650 N N . ASP A 1 83 ? 22.105 -2.802 -17.281 1.00 57.38 83 ASP A N 1
ATOM 651 C CA . ASP A 1 83 ? 23.201 -2.224 -18.056 1.00 57.38 83 ASP A CA 1
ATOM 652 C C . ASP A 1 83 ? 23.473 -0.781 -17.608 1.00 57.38 83 ASP A C 1
ATOM 654 O O . ASP A 1 83 ? 22.840 0.181 -18.036 1.00 57.38 83 ASP A O 1
ATOM 658 N N . PHE A 1 84 ? 24.459 -0.613 -16.722 1.00 57.16 84 PHE A N 1
ATOM 659 C CA . PHE A 1 84 ? 24.834 0.686 -16.136 1.00 57.16 84 PHE A CA 1
ATOM 660 C C . PHE A 1 84 ? 25.808 1.524 -16.979 1.00 57.16 84 PHE A C 1
ATOM 662 O O . PHE A 1 84 ? 26.248 2.583 -16.522 1.00 57.16 84 PHE A O 1
ATOM 669 N N . ARG A 1 85 ? 26.229 1.026 -18.148 1.00 53.28 85 ARG A N 1
ATOM 670 C CA . ARG A 1 85 ? 27.477 1.459 -18.803 1.00 53.28 85 ARG A CA 1
ATOM 671 C C . ARG A 1 85 ? 27.300 2.066 -20.199 1.00 53.28 85 ARG A C 1
ATOM 673 O O . ARG A 1 85 ? 28.248 2.670 -20.685 1.00 53.28 85 ARG A O 1
ATOM 680 N N . ASN A 1 86 ? 26.134 1.940 -20.838 1.00 49.31 86 ASN A N 1
ATOM 681 C CA . ASN A 1 86 ? 25.945 2.394 -22.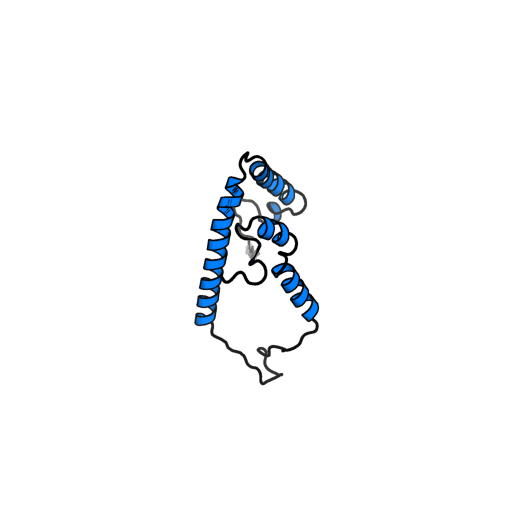219 1.00 49.31 86 ASN A CA 1
ATOM 682 C C . ASN A 1 86 ? 24.684 3.265 -22.382 1.00 49.31 86 ASN A C 1
ATOM 684 O O . ASN A 1 86 ? 23.565 2.751 -22.386 1.00 49.31 86 ASN A O 1
ATOM 688 N N . SER A 1 87 ? 24.878 4.581 -22.535 1.00 53.94 87 SER A N 1
ATOM 689 C CA . SER A 1 87 ? 23.813 5.592 -22.683 1.00 53.94 87 SER A CA 1
ATOM 690 C C . SER A 1 87 ? 23.026 5.516 -24.002 1.00 53.94 87 SER A C 1
ATOM 692 O O . SER A 1 87 ? 22.070 6.266 -24.165 1.00 53.94 87 SER A O 1
ATOM 694 N N . SER A 1 88 ? 23.387 4.627 -24.937 1.00 54.59 88 SER A N 1
ATOM 695 C CA . SER A 1 88 ? 22.664 4.424 -26.208 1.00 54.59 88 SER A CA 1
ATOM 696 C C . SER A 1 88 ? 21.831 3.136 -26.267 1.00 54.59 88 SER A C 1
ATOM 698 O O . SER A 1 88 ? 21.309 2.808 -27.329 1.00 54.59 88 SER A O 1
ATOM 700 N N . SER A 1 89 ? 21.697 2.386 -25.166 1.00 52.75 89 SER A N 1
ATOM 701 C CA . SER A 1 89 ? 20.870 1.167 -25.129 1.00 52.75 89 SER A CA 1
ATOM 702 C C . SER A 1 89 ? 19.484 1.426 -24.507 1.00 52.75 89 SER A C 1
ATOM 704 O O . SER A 1 89 ? 19.381 2.213 -23.564 1.00 52.75 89 SER A O 1
ATOM 706 N N . PRO A 1 90 ? 18.416 0.742 -24.966 1.00 58.75 90 PRO A N 1
ATOM 707 C CA . PRO A 1 90 ? 17.049 0.904 -24.448 1.00 58.75 90 PRO A CA 1
ATOM 708 C C . PRO A 1 90 ? 16.854 0.386 -23.009 1.00 58.75 90 PRO A C 1
ATOM 710 O O . PRO A 1 90 ? 15.771 0.531 -22.448 1.00 58.75 90 PRO A O 1
ATOM 713 N N . HIS A 1 91 ? 17.889 -0.211 -22.406 1.00 55.41 91 HIS A N 1
ATOM 714 C CA . HIS A 1 91 ? 17.894 -0.740 -21.037 1.00 55.41 91 HIS A CA 1
ATOM 715 C C . HIS A 1 91 ? 18.668 0.153 -20.052 1.00 55.41 91 HIS A C 1
ATOM 717 O O . HIS A 1 91 ? 18.981 -0.268 -18.938 1.00 55.41 91 HIS A O 1
ATOM 723 N N . TYR A 1 92 ? 18.979 1.391 -20.449 1.00 56.72 92 TYR A N 1
ATOM 724 C CA . TYR A 1 92 ? 19.660 2.350 -19.590 1.00 56.72 92 TYR A CA 1
ATOM 725 C C . TYR A 1 92 ? 18.714 2.897 -18.512 1.00 56.72 92 TYR A C 1
ATOM 727 O O . TYR A 1 92 ? 17.738 3.587 -18.801 1.00 56.72 92 TYR A O 1
ATOM 735 N N . VAL A 1 93 ? 19.024 2.603 -17.250 1.00 59.44 93 VAL A N 1
ATOM 736 C CA . VAL A 1 93 ? 18.325 3.171 -16.092 1.00 59.44 93 VAL A CA 1
ATOM 737 C C . VAL A 1 93 ? 19.005 4.484 -15.718 1.00 59.44 93 VAL A C 1
ATOM 739 O O . VAL A 1 93 ? 20.127 4.495 -15.204 1.00 59.44 93 VAL A O 1
ATOM 742 N N . GLU A 1 94 ? 18.332 5.604 -15.978 1.00 63.91 94 GLU A N 1
ATOM 743 C CA . GLU A 1 94 ? 18.811 6.921 -15.570 1.00 63.91 94 GLU A CA 1
ATOM 744 C C . GLU A 1 94 ? 18.823 7.011 -14.036 1.00 63.91 94 GLU A C 1
ATOM 746 O O . GLU A 1 94 ? 17.791 6.933 -13.372 1.00 63.91 94 GLU A O 1
ATOM 751 N N . LYS A 1 95 ? 20.021 7.132 -13.451 1.00 62.59 95 LYS A N 1
ATOM 752 C CA . LYS A 1 95 ? 20.225 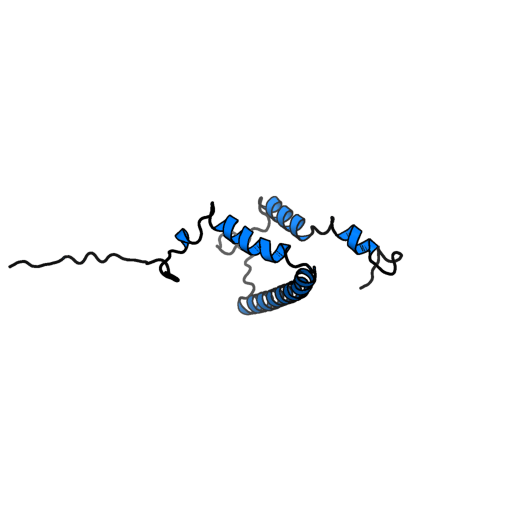7.107 -11.990 1.00 62.59 95 LYS A CA 1
ATOM 753 C C . LYS A 1 95 ? 19.660 8.343 -11.278 1.00 62.59 95 LYS A C 1
ATOM 755 O O . LYS A 1 95 ? 19.503 8.318 -10.062 1.00 62.59 95 LYS A O 1
ATOM 760 N N . PHE A 1 96 ? 19.375 9.417 -12.015 1.00 65.50 96 PHE A N 1
ATOM 761 C CA . PHE A 1 96 ? 18.849 10.669 -11.486 1.00 65.50 96 PHE A CA 1
ATOM 762 C C . PHE A 1 96 ? 17.814 11.238 -12.452 1.00 65.50 96 PHE A C 1
ATOM 764 O O . PHE A 1 96 ? 18.148 11.561 -13.584 1.00 65.50 96 PHE A O 1
ATOM 771 N N . SER A 1 97 ? 16.566 11.367 -12.003 1.00 73.06 97 SER A N 1
ATOM 772 C CA . SER A 1 97 ? 15.494 11.971 -12.792 1.00 73.06 97 SER A CA 1
ATOM 773 C C . SER A 1 97 ? 14.813 13.085 -12.003 1.00 73.06 97 SER A C 1
ATOM 775 O O . SER A 1 97 ? 14.697 13.032 -10.776 1.00 73.06 97 SER A O 1
ATOM 777 N N . TRP A 1 98 ? 14.295 14.082 -12.718 1.00 78.12 98 TRP A N 1
ATOM 778 C CA . TRP A 1 98 ? 13.516 15.185 -12.142 1.00 78.12 98 TRP A CA 1
ATOM 779 C C . TRP A 1 98 ? 12.187 14.743 -11.506 1.00 78.12 98 TRP A C 1
ATOM 781 O O . TRP A 1 98 ? 11.535 15.533 -10.831 1.00 78.12 98 TRP A O 1
ATOM 791 N N . ASN A 1 99 ? 11.817 13.466 -11.645 1.00 81.50 99 ASN A N 1
ATOM 792 C CA . ASN A 1 99 ? 10.651 12.852 -11.007 1.00 81.50 99 ASN A CA 1
ATOM 793 C C . ASN A 1 99 ? 10.881 12.489 -9.525 1.00 81.50 99 ASN A C 1
ATOM 795 O O . ASN A 1 99 ? 10.014 11.883 -8.892 1.00 81.50 99 ASN A O 1
ATOM 799 N N . PHE A 1 100 ? 12.020 12.876 -8.943 1.00 82.81 100 PHE A N 1
ATOM 800 C CA . PHE A 1 100 ? 12.314 12.710 -7.516 1.00 82.81 100 PHE A CA 1
ATOM 801 C C . PHE A 1 100 ? 11.195 13.190 -6.560 1.00 82.81 100 PHE A C 1
ATOM 803 O O . PHE A 1 100 ? 10.924 12.486 -5.578 1.00 82.81 100 PHE A O 1
ATOM 810 N N . PRO A 1 101 ? 10.482 14.311 -6.817 1.00 88.94 101 PRO A 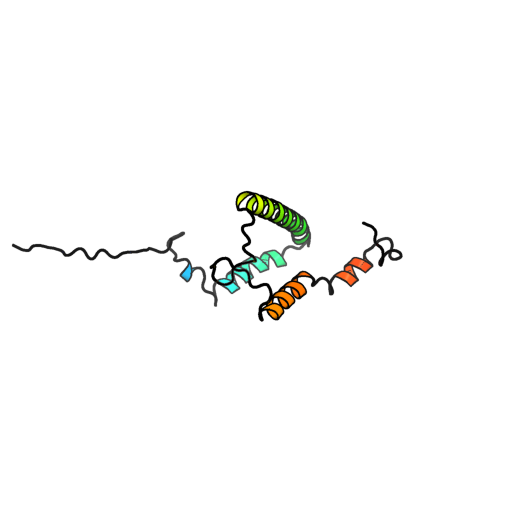N 1
ATOM 811 C CA . PRO A 1 101 ? 9.377 14.740 -5.958 1.00 88.94 101 PRO A CA 1
ATOM 812 C C . PRO A 1 101 ? 8.231 13.723 -5.892 1.00 88.94 101 PRO A C 1
ATOM 814 O O . PRO A 1 101 ? 7.651 13.525 -4.826 1.00 88.94 101 PRO A O 1
ATOM 817 N N . ALA A 1 102 ? 7.934 13.027 -6.994 1.00 88.81 102 ALA A N 1
ATOM 818 C CA . ALA A 1 102 ? 6.886 12.008 -7.023 1.00 88.81 102 ALA A CA 1
ATOM 819 C C . ALA A 1 102 ? 7.270 10.781 -6.179 1.00 88.81 102 ALA A C 1
ATOM 821 O O . ALA A 1 102 ? 6.450 10.272 -5.413 1.00 88.81 102 ALA A O 1
ATOM 822 N N . LEU A 1 103 ? 8.534 10.346 -6.255 1.00 87.69 103 LEU A N 1
ATOM 823 C CA . LEU A 1 103 ? 9.058 9.268 -5.410 1.00 87.69 103 LEU A CA 1
ATOM 824 C C . LEU A 1 103 ? 9.003 9.649 -3.926 1.00 87.69 103 LEU A C 1
ATOM 826 O O . LEU A 1 103 ? 8.558 8.857 -3.097 1.00 87.69 103 LEU A O 1
ATOM 830 N N . THR A 1 104 ? 9.412 10.877 -3.604 1.00 91.75 104 THR A N 1
ATOM 831 C CA . THR A 1 104 ? 9.373 11.407 -2.236 1.00 91.75 104 THR A CA 1
ATOM 832 C C . THR A 1 104 ? 7.943 11.432 -1.706 1.00 91.75 104 THR A C 1
ATOM 834 O O . THR A 1 104 ? 7.708 10.959 -0.601 1.00 91.75 104 THR A O 1
ATOM 837 N N . GLY A 1 105 ? 6.973 11.879 -2.510 1.00 92.12 105 GLY A N 1
ATOM 838 C CA . GLY A 1 105 ? 5.557 11.859 -2.136 1.00 92.12 105 GLY A CA 1
ATOM 839 C C . GLY A 1 105 ? 5.025 10.450 -1.846 1.00 92.12 105 GLY A C 1
ATOM 840 O O . GLY A 1 105 ? 4.348 10.246 -0.836 1.00 92.12 105 GLY A O 1
ATOM 841 N N . MET A 1 106 ? 5.376 9.457 -2.675 1.00 92.38 106 MET A N 1
ATOM 842 C CA . MET A 1 106 ? 5.012 8.052 -2.430 1.00 92.38 106 MET A CA 1
ATOM 843 C C . MET A 1 106 ? 5.645 7.512 -1.141 1.00 92.38 106 MET A C 1
ATOM 845 O O . MET A 1 106 ? 4.966 6.857 -0.348 1.00 92.38 106 MET A O 1
ATOM 849 N N . LEU A 1 107 ? 6.920 7.829 -0.895 1.00 88.38 107 LEU A N 1
ATOM 850 C CA . LEU A 1 107 ? 7.615 7.463 0.340 1.00 88.38 107 LEU A CA 1
ATOM 851 C C . LEU A 1 107 ? 6.948 8.103 1.561 1.00 88.38 107 LEU A C 1
ATOM 853 O O . LEU A 1 107 ? 6.657 7.397 2.525 1.00 88.38 107 LEU A O 1
ATOM 857 N N . THR A 1 108 ? 6.632 9.399 1.512 1.00 92.00 108 THR A N 1
ATOM 858 C CA . THR A 1 108 ? 5.943 10.100 2.606 1.00 92.00 108 THR A CA 1
ATOM 859 C C . THR A 1 108 ? 4.618 9.428 2.961 1.00 92.00 108 THR A C 1
ATOM 861 O O . THR A 1 108 ? 4.345 9.216 4.141 1.00 92.00 108 THR A O 1
ATOM 864 N N . MET A 1 109 ? 3.825 9.026 1.963 1.00 88.38 109 MET A N 1
ATOM 865 C CA . MET A 1 109 ? 2.577 8.292 2.203 1.00 88.38 109 MET A CA 1
ATOM 866 C C . MET A 1 109 ? 2.820 6.891 2.779 1.00 88.38 109 MET A C 1
ATOM 868 O O . MET A 1 109 ? 2.081 6.462 3.662 1.00 88.38 109 MET A O 1
ATOM 872 N N . SER A 1 110 ? 3.873 6.191 2.343 1.00 90.44 110 SER A N 1
ATOM 873 C CA . SER A 1 110 ? 4.209 4.861 2.875 1.00 90.44 110 SER A CA 1
ATOM 874 C C . SER A 1 110 ? 4.583 4.880 4.366 1.00 90.44 110 SER A C 1
ATOM 876 O O . SER A 1 110 ? 4.265 3.938 5.088 1.00 90.44 110 SER A O 1
ATOM 878 N N . TYR A 1 111 ? 5.192 5.972 4.847 1.00 86.06 111 TYR A N 1
ATOM 879 C CA . TYR A 1 111 ? 5.598 6.150 6.248 1.00 86.06 111 TYR A CA 1
ATOM 880 C C . TYR A 1 111 ? 4.560 6.891 7.103 1.00 86.06 111 TYR A C 1
ATOM 882 O O . TYR A 1 111 ? 4.851 7.298 8.230 1.00 86.06 111 TYR A O 1
ATOM 890 N N . PHE A 1 112 ? 3.331 7.056 6.610 1.00 85.88 112 PHE A N 1
ATOM 891 C CA . PHE A 1 112 ? 2.286 7.822 7.283 1.00 85.88 112 PHE A CA 1
ATOM 892 C C . PHE A 1 112 ? 1.646 7.065 8.465 1.00 85.88 112 PHE A C 1
ATOM 894 O O . PHE A 1 112 ? 0.479 6.685 8.444 1.00 85.88 112 PHE A O 1
ATOM 901 N N . ILE A 1 113 ? 2.413 6.858 9.539 1.00 87.19 113 ILE A N 1
ATOM 902 C CA . ILE A 1 113 ? 1.931 6.311 10.823 1.00 87.19 113 ILE A CA 1
ATOM 903 C C . ILE A 1 113 ? 1.830 7.384 11.918 1.00 87.19 113 ILE A C 1
ATOM 905 O O . ILE A 1 113 ? 1.352 7.124 13.023 1.00 87.19 113 ILE A O 1
ATOM 909 N N . HIS A 1 114 ? 2.249 8.614 11.611 1.00 85.38 114 HIS A N 1
ATOM 910 C CA . HIS A 1 114 ? 2.392 9.712 12.570 1.00 85.38 114 HIS A CA 1
ATOM 911 C C . HIS A 1 114 ? 1.129 9.991 13.399 1.00 85.38 114 HIS A C 1
ATOM 913 O O . HIS A 1 114 ? 1.233 10.319 14.577 1.00 85.38 114 HIS A O 1
ATOM 919 N N . ASN A 1 115 ? -0.063 9.798 12.831 1.00 82.50 115 ASN A N 1
ATOM 920 C CA . ASN A 1 115 ? -1.321 10.047 13.541 1.00 82.50 115 ASN A CA 1
ATOM 921 C C . ASN A 1 115 ? -1.733 8.895 14.472 1.00 82.50 115 ASN A C 1
ATOM 923 O O . ASN A 1 115 ? -2.419 9.119 15.466 1.00 82.50 115 ASN A O 1
ATOM 927 N N . ALA A 1 116 ? -1.310 7.663 14.180 1.00 82.25 116 ALA A N 1
ATOM 928 C CA . ALA A 1 116 ? -1.666 6.483 14.968 1.00 82.25 116 ALA A CA 1
ATOM 929 C C . ALA A 1 116 ? -0.612 6.133 16.033 1.00 82.25 116 ALA A C 1
ATOM 931 O O . ALA A 1 116 ? -0.939 5.482 17.027 1.00 82.25 116 ALA A O 1
ATOM 932 N N . ILE A 1 117 ? 0.637 6.586 15.863 1.00 82.44 117 ILE A N 1
ATOM 933 C CA . ILE A 1 117 ? 1.755 6.228 16.748 1.00 82.44 117 ILE A CA 1
ATOM 934 C C . ILE A 1 117 ? 1.530 6.665 18.201 1.00 82.44 117 ILE A C 1
ATOM 936 O O . ILE A 1 117 ? 1.838 5.905 19.112 1.00 82.44 117 ILE A O 1
ATOM 940 N N . ILE A 1 118 ? 0.927 7.837 18.436 1.00 79.50 118 ILE A N 1
ATOM 941 C CA . ILE A 1 118 ? 0.660 8.348 19.793 1.00 79.50 118 ILE A CA 1
ATOM 942 C C . ILE A 1 118 ? -0.330 7.434 20.526 1.00 79.50 118 ILE A C 1
ATOM 944 O O . ILE A 1 118 ? -0.127 7.107 21.695 1.00 79.50 118 ILE A O 1
ATOM 948 N N . THR A 1 119 ? -1.384 6.991 19.840 1.00 81.12 119 THR A N 1
ATOM 949 C CA . THR A 1 119 ? -2.388 6.084 20.410 1.00 81.12 119 THR A CA 1
ATOM 950 C C . THR A 1 119 ? -1.813 4.685 20.645 1.00 81.12 119 THR A C 1
ATOM 952 O O . THR A 1 119 ? -2.073 4.096 21.692 1.00 81.12 119 THR A O 1
ATOM 955 N N . ILE A 1 120 ? -0.982 4.172 19.729 1.00 80.12 120 ILE A N 1
ATOM 956 C CA . ILE A 1 120 ? -0.296 2.875 19.885 1.00 80.12 120 ILE A CA 1
ATOM 957 C C . ILE A 1 120 ? 0.664 2.909 21.081 1.00 80.12 120 ILE A C 1
ATOM 959 O O . ILE A 1 120 ? 0.651 2.002 21.913 1.00 80.12 120 ILE A O 1
ATOM 963 N N . LEU A 1 121 ? 1.459 3.974 21.201 1.00 73.38 121 LEU A N 1
ATOM 964 C CA . LEU A 1 121 ? 2.461 4.128 22.255 1.00 73.38 121 LEU A CA 1
ATOM 965 C C . LEU A 1 121 ? 1.826 4.236 23.650 1.00 73.38 121 LEU A C 1
ATOM 967 O O . LEU A 1 121 ? 2.357 3.700 24.620 1.00 73.38 121 LEU A O 1
ATOM 971 N N . ARG A 1 122 ? 0.648 4.868 23.749 1.00 68.12 122 ARG A N 1
ATOM 972 C CA . ARG A 1 122 ? -0.143 4.943 24.992 1.00 68.12 122 ARG A CA 1
ATOM 973 C C . ARG A 1 122 ? -0.690 3.589 25.454 1.00 68.12 122 ARG A C 1
ATOM 975 O O . ARG A 1 122 ? -0.964 3.438 26.638 1.00 68.12 122 ARG A O 1
ATOM 982 N N . ASN A 1 123 ? -0.839 2.621 24.550 1.00 71.81 123 ASN A N 1
ATOM 983 C CA . ASN A 1 123 ? -1.355 1.286 24.859 1.00 71.81 123 ASN A CA 1
ATOM 984 C C . ASN A 1 123 ? -0.251 0.283 25.266 1.00 71.81 123 ASN A C 1
ATOM 986 O O . ASN A 1 123 ? -0.535 -0.891 25.503 1.00 71.81 123 ASN A O 1
ATOM 990 N N . GLN A 1 124 ? 1.019 0.702 25.339 1.00 68.88 124 GLN A N 1
ATOM 991 C CA . GLN A 1 124 ? 2.112 -0.185 25.742 1.00 68.88 124 GLN A CA 1
ATOM 992 C C . GLN A 1 124 ? 2.151 -0.400 27.263 1.00 68.88 124 GLN A C 1
ATOM 994 O O . GLN A 1 124 ? 2.083 0.539 28.051 1.00 68.88 124 GLN A O 1
ATOM 999 N N . ARG A 1 125 ? 2.329 -1.662 27.679 1.00 62.00 125 ARG A N 1
ATOM 1000 C CA . ARG A 1 125 ? 2.325 -2.091 29.092 1.00 62.00 125 ARG A CA 1
ATOM 1001 C C . ARG A 1 125 ? 3.482 -1.512 29.923 1.00 62.00 125 ARG A C 1
ATOM 1003 O O . ARG A 1 125 ? 3.360 -1.437 31.137 1.00 62.00 125 ARG A O 1
ATOM 1010 N N . ASN A 1 126 ? 4.584 -1.108 29.282 1.00 66.19 126 ASN A N 1
ATOM 1011 C CA . ASN A 1 126 ? 5.768 -0.528 29.924 1.00 66.19 126 ASN A CA 1
ATOM 1012 C C . ASN A 1 126 ? 6.257 0.716 29.154 1.00 66.19 126 ASN A C 1
ATOM 1014 O O . ASN A 1 126 ? 7.109 0.589 28.276 1.00 66.19 126 ASN A O 1
ATOM 1018 N N . PRO A 1 127 ? 5.790 1.928 29.500 1.00 59.34 127 PRO A N 1
ATOM 1019 C CA . PRO A 1 127 ? 6.093 3.159 28.759 1.00 59.34 127 PRO A CA 1
ATOM 1020 C C . PRO A 1 127 ? 7.540 3.669 28.929 1.00 59.34 127 PRO A C 1
ATOM 1022 O O . PRO A 1 127 ? 7.916 4.702 28.380 1.00 59.34 127 PRO A O 1
ATOM 1025 N N . ARG A 1 128 ? 8.373 2.980 29.722 1.00 58.44 128 ARG A N 1
ATOM 1026 C CA . ARG A 1 128 ? 9.744 3.407 30.054 1.00 58.44 128 ARG A CA 1
ATOM 1027 C C . ARG A 1 128 ? 10.781 3.026 28.989 1.00 58.44 128 ARG A C 1
ATOM 1029 O O . ARG A 1 128 ? 11.901 3.516 29.061 1.00 58.44 128 ARG A O 1
ATOM 1036 N N . ASN A 1 129 ? 10.417 2.184 28.015 1.00 59.34 129 ASN A N 1
ATOM 1037 C CA . ASN A 1 129 ? 11.313 1.692 26.959 1.00 59.34 129 ASN A CA 1
ATOM 1038 C C . ASN A 1 129 ? 10.942 2.207 25.551 1.00 59.34 129 ASN A C 1
ATOM 1040 O O . ASN A 1 129 ? 11.329 1.626 24.546 1.00 59.34 129 ASN A O 1
ATOM 1044 N N . ASN A 1 130 ? 10.179 3.296 25.459 1.00 56.75 130 ASN A N 1
ATOM 1045 C CA . ASN A 1 130 ? 9.565 3.766 24.210 1.00 56.75 130 ASN A CA 1
ATOM 1046 C C . ASN A 1 130 ? 10.564 4.200 23.117 1.00 56.75 130 ASN A C 1
ATOM 1048 O O . ASN A 1 130 ? 10.232 4.155 21.938 1.00 56.75 130 ASN A O 1
ATOM 1052 N N . VAL A 1 131 ? 11.776 4.615 23.496 1.00 61.44 131 VAL A N 1
ATOM 1053 C CA . VAL A 1 131 ? 12.858 5.002 22.563 1.00 61.44 131 VAL A CA 1
ATOM 1054 C C . VAL A 1 131 ? 13.705 3.818 22.097 1.00 61.44 131 VAL A C 1
ATOM 1056 O O . VAL A 1 131 ? 14.370 3.898 21.070 1.00 61.44 131 VAL A O 1
ATOM 1059 N N . SER A 1 132 ? 13.676 2.721 22.843 1.00 56.09 132 SER A N 1
ATOM 1060 C CA . SER A 1 132 ? 14.573 1.577 22.697 1.00 56.09 132 SER A CA 1
ATOM 1061 C C . SER A 1 132 ? 13.801 0.282 22.883 1.00 56.09 132 SER A C 1
ATOM 1063 O O . SER A 1 132 ? 14.290 -0.642 23.533 1.00 56.09 132 SER A O 1
ATOM 1065 N N . ALA A 1 133 ? 12.576 0.223 22.348 1.00 51.25 133 ALA A N 1
ATOM 1066 C CA . ALA A 1 133 ? 11.795 -0.999 22.251 1.00 51.25 133 ALA A CA 1
ATOM 1067 C C . ALA A 1 133 ? 12.580 -1.988 21.380 1.00 51.25 133 ALA A C 1
ATOM 1069 O O . ALA A 1 133 ? 12.369 -2.085 20.176 1.00 51.25 133 ALA A O 1
ATOM 1070 N N . HIS A 1 134 ? 13.551 -2.652 22.007 1.00 47.59 134 HIS A N 1
ATOM 1071 C CA . HIS A 1 134 ? 14.203 -3.847 21.531 1.00 47.59 134 HIS A CA 1
ATOM 1072 C C . HIS A 1 134 ? 13.077 -4.845 21.296 1.00 47.59 134 HIS A C 1
ATOM 1074 O O . HIS A 1 134 ? 12.434 -5.305 22.243 1.00 47.59 134 HIS A O 1
ATOM 1080 N N . LEU A 1 135 ? 12.789 -5.037 20.012 1.00 44.66 135 LEU A N 1
ATOM 1081 C CA . LEU A 1 135 ? 12.080 -6.191 19.488 1.00 44.66 135 LEU A CA 1
ATOM 1082 C C . LEU A 1 135 ? 12.753 -7.478 19.972 1.00 44.66 135 LEU A C 1
ATOM 1084 O O . LEU A 1 135 ? 14.006 -7.488 20.045 1.00 44.66 135 LEU A O 1
#

Organism: Ancylostoma caninum (NCBI:txid29170)